Protein AF-A0A7S0Q8T8-F1 (afdb_monomer_lite)

Secondary structure (DSSP, 8-state):
----TTS------PPP-TT--TT-----------PPTT--EEEEEEPPTTTT--TTTTT--S-EEEEEEEETTEEEETTEEEEEEE-----S---PPPPHHHHHHHHH-

Radius of gyration: 18.6 Å; chains: 1; bounding box: 43×34×45 Å

Sequence (109 aa):
KNVDLTQVHYLSGPIAVSSAEPGDLLKVELLNLGPLQGDEWGFTGTFHKDNGGGFLTDHYPEATKACWDFQGVYCCSRHIPGVRFAGLIHPGLIGTAPSAELLAMWNER

Structure (mmCIF, N/CA/C/O backbone):
data_AF-A0A7S0Q8T8-F1
#
_entry.id   AF-A0A7S0Q8T8-F1
#
loop_
_atom_site.group_PDB
_atom_site.id
_atom_site.type_symbol
_atom_site.label_atom_id
_atom_site.label_alt_id
_atom_site.label_comp_id
_atom_site.label_asym_id
_atom_site.label_entity_id
_atom_site.label_seq_id
_atom_site.pdbx_PDB_ins_code
_atom_site.Cartn_x
_atom_site.Cartn_y
_atom_site.Cartn_z
_atom_site.occupancy
_atom_site.B_iso_or_equiv
_atom_site.auth_seq_id
_atom_site.auth_comp_id
_atom_site.auth_asym_id
_atom_site.auth_atom_id
_atom_site.pdbx_PDB_model_num
ATOM 1 N N . LYS A 1 1 ? 7.434 13.178 -12.655 1.00 60.88 1 LYS A N 1
ATOM 2 C CA . LYS A 1 1 ? 7.346 13.852 -11.336 1.00 60.88 1 LYS A CA 1
ATOM 3 C C . LYS A 1 1 ? 5.895 14.271 -11.043 1.00 60.88 1 LYS A C 1
ATOM 5 O O . LYS A 1 1 ? 5.673 15.339 -10.505 1.00 60.88 1 LYS A O 1
ATOM 10 N N . ASN A 1 2 ? 4.903 13.479 -11.469 1.00 87.75 2 ASN A N 1
ATOM 11 C CA . ASN A 1 2 ? 3.571 14.035 -11.760 1.00 87.75 2 ASN A CA 1
ATOM 12 C C . ASN A 1 2 ? 2.480 13.537 -10.805 1.00 87.75 2 ASN A C 1
ATOM 14 O O . ASN A 1 2 ? 1.376 14.059 -10.847 1.00 87.75 2 ASN A O 1
ATOM 18 N N . VAL A 1 3 ? 2.765 12.517 -9.989 1.00 93.44 3 VAL A N 1
ATOM 19 C CA . VAL A 1 3 ? 1.823 12.064 -8.963 1.00 93.44 3 VAL A CA 1
ATOM 20 C C . VAL A 1 3 ? 1.976 12.945 -7.730 1.00 93.44 3 VAL A C 1
ATOM 22 O O . VAL A 1 3 ? 3.098 13.179 -7.274 1.00 93.44 3 VAL A O 1
ATOM 25 N N . ASP A 1 4 ? 0.848 13.423 -7.221 1.00 95.81 4 ASP A N 1
ATOM 26 C CA . ASP A 1 4 ? 0.753 14.171 -5.976 1.00 95.81 4 ASP A CA 1
ATOM 27 C C . ASP A 1 4 ? 0.681 13.192 -4.797 1.00 95.81 4 ASP A C 1
ATOM 29 O O . ASP A 1 4 ? -0.318 12.500 -4.593 1.00 95.81 4 ASP A O 1
ATOM 33 N N . LEU A 1 5 ? 1.773 13.110 -4.037 1.00 96.19 5 LEU A N 1
ATOM 34 C CA . LEU A 1 5 ? 1.902 12.183 -2.912 1.00 96.19 5 LEU A CA 1
ATOM 35 C C . LEU A 1 5 ? 1.169 12.652 -1.649 1.00 96.19 5 LEU A C 1
ATOM 37 O O . LEU A 1 5 ? 1.117 11.901 -0.681 1.00 96.19 5 LEU A O 1
ATOM 41 N N . THR A 1 6 ? 0.573 13.847 -1.648 1.00 96.38 6 THR A N 1
ATOM 42 C CA . THR A 1 6 ? -0.237 14.320 -0.514 1.00 96.38 6 THR A CA 1
ATOM 43 C C . THR A 1 6 ? -1.622 13.669 -0.463 1.00 96.38 6 THR A C 1
ATOM 45 O O . THR A 1 6 ? -2.271 13.688 0.578 1.00 96.38 6 THR A O 1
ATOM 48 N N . GLN A 1 7 ? -2.070 13.063 -1.570 1.00 96.81 7 GLN A N 1
ATOM 49 C CA . GLN A 1 7 ? -3.397 12.449 -1.686 1.00 96.81 7 GLN A CA 1
ATOM 50 C C . GLN A 1 7 ? -3.456 11.007 -1.176 1.00 96.81 7 GLN A C 1
ATOM 52 O O . GLN A 1 7 ? -4.529 10.519 -0.822 1.00 96.81 7 GLN A O 1
ATOM 57 N N . VAL A 1 8 ? -2.329 10.292 -1.174 1.00 96.69 8 VAL A N 1
ATOM 58 C CA . VAL A 1 8 ? -2.309 8.892 -0.741 1.00 96.69 8 VAL A CA 1
ATOM 59 C C . VAL A 1 8 ? -2.377 8.800 0.789 1.00 96.69 8 VAL A C 1
ATOM 61 O O . VAL A 1 8 ? -1.781 9.602 1.497 1.00 96.69 8 VAL A O 1
ATOM 64 N N . HIS A 1 9 ? -3.072 7.829 1.378 1.00 97.75 9 HIS A N 1
ATOM 65 C CA . HIS A 1 9 ? -3.719 6.660 0.777 1.00 97.75 9 HIS A CA 1
ATOM 66 C C . HIS A 1 9 ? -5.243 6.758 0.937 1.00 97.75 9 HIS A C 1
ATOM 68 O O . HIS A 1 9 ? -5.730 6.990 2.041 1.00 97.75 9 HIS A O 1
ATOM 74 N N . TYR A 1 10 ? -6.003 6.526 -0.137 1.00 97.94 10 TYR A N 1
ATOM 75 C CA . TYR A 1 10 ? -7.464 6.444 -0.059 1.00 97.94 10 TYR A CA 1
ATOM 76 C C . TYR A 1 10 ? -7.886 5.128 0.604 1.00 97.94 10 TYR A C 1
ATOM 78 O O . TYR A 1 10 ? -7.751 4.057 0.013 1.00 97.94 10 TYR A O 1
ATOM 86 N N . LEU A 1 11 ? -8.389 5.205 1.838 1.00 98.25 11 LEU A N 1
ATOM 87 C CA . LEU A 1 11 ? -8.849 4.047 2.607 1.00 98.25 11 LEU A CA 1
ATOM 88 C C . LEU A 1 11 ? -10.370 3.885 2.494 1.00 98.25 11 LEU A C 1
ATOM 90 O O . LEU A 1 11 ? -11.112 4.863 2.538 1.00 98.25 11 LEU A O 1
ATOM 94 N N . SER A 1 12 ? -10.840 2.641 2.389 1.00 98.12 12 SER A N 1
ATOM 95 C CA . SER A 1 12 ? -12.269 2.324 2.502 1.00 98.12 12 SER A CA 1
ATOM 96 C C . SER A 1 12 ? -12.672 2.246 3.974 1.00 98.12 12 SER A C 1
ATOM 98 O O . SER A 1 12 ? -12.108 1.452 4.726 1.00 98.12 12 SER A O 1
ATOM 100 N N . GLY A 1 13 ? -13.644 3.059 4.385 1.00 97.31 13 GLY A N 1
ATOM 101 C CA . GLY A 1 13 ? -14.102 3.161 5.771 1.00 97.31 13 GLY A CA 1
ATOM 102 C C . GLY A 1 13 ? -14.374 4.614 6.185 1.00 97.31 13 GLY A C 1
ATOM 103 O O . GLY A 1 13 ? -14.577 5.459 5.311 1.00 97.31 13 GLY A O 1
ATOM 104 N N . PRO A 1 14 ? -14.368 4.916 7.498 1.00 97.31 14 PRO A N 1
ATOM 105 C CA . PRO A 1 14 ? -14.206 3.972 8.609 1.00 97.31 14 PRO A CA 1
ATOM 106 C C . PRO A 1 14 ? -15.409 3.025 8.745 1.00 97.31 14 PRO A C 1
ATOM 108 O O . PRO A 1 14 ? -16.547 3.409 8.489 1.00 97.31 14 PRO A O 1
ATOM 111 N N . ILE A 1 15 ? -15.156 1.781 9.160 1.00 98.00 15 ILE A N 1
ATOM 112 C CA . ILE A 1 15 ? -16.203 0.794 9.464 1.00 98.00 15 ILE A CA 1
ATOM 113 C C . ILE A 1 15 ? -16.413 0.784 10.979 1.00 98.00 15 ILE A C 1
ATOM 115 O O . ILE A 1 15 ? -15.474 0.533 11.731 1.00 98.00 15 ILE A O 1
ATOM 119 N N . ALA A 1 16 ? -17.637 1.063 11.427 1.00 97.12 16 ALA A N 1
ATOM 120 C CA . ALA A 1 16 ? -17.974 1.075 12.846 1.00 97.12 16 ALA A CA 1
ATOM 121 C C . ALA A 1 16 ? -18.307 -0.337 13.353 1.00 97.12 16 ALA A C 1
ATOM 123 O O . ALA A 1 16 ? -19.103 -1.050 12.744 1.00 97.12 16 ALA A O 1
ATOM 124 N N . VAL A 1 17 ? -17.742 -0.708 14.504 1.00 97.75 17 VAL A N 1
ATOM 125 C CA . VAL A 1 17 ? -18.105 -1.917 15.256 1.00 97.75 17 VAL A CA 1
ATOM 126 C C . VAL A 1 17 ? -18.816 -1.458 16.521 1.00 97.75 17 VAL A C 1
ATOM 128 O O . VAL A 1 17 ? -1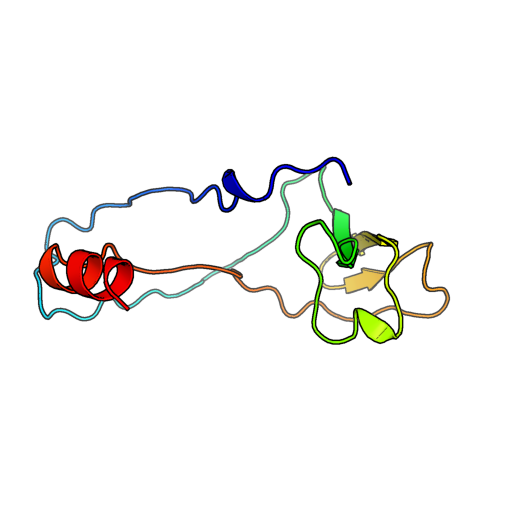8.188 -0.912 17.419 1.00 97.75 17 VAL A O 1
ATOM 131 N N . SER A 1 18 ? -20.139 -1.624 16.569 1.00 96.69 18 SER A N 1
ATOM 132 C CA . SER A 1 18 ? -21.006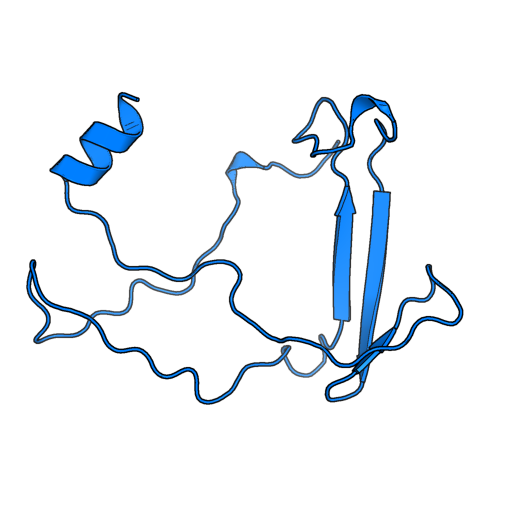 -0.926 17.534 1.00 96.69 18 SER A CA 1
ATOM 133 C C . SER A 1 18 ? -20.709 -1.201 19.009 1.00 96.69 18 SER A C 1
ATOM 135 O O . SER A 1 18 ? -21.080 -0.389 19.846 1.00 96.69 18 SER A O 1
ATOM 137 N N . SER A 1 19 ? -20.084 -2.332 19.333 1.00 96.81 19 SER A N 1
ATOM 138 C CA . SER A 1 19 ? -19.751 -2.720 20.707 1.00 96.81 19 SER A CA 1
ATOM 139 C C . SER A 1 19 ? -18.292 -2.465 21.088 1.00 96.81 19 SER A C 1
ATOM 141 O O . SER A 1 19 ? -17.900 -2.873 22.171 1.00 96.81 19 SER A O 1
ATOM 143 N N . ALA A 1 20 ? -17.475 -1.911 20.188 1.00 98.12 20 ALA A N 1
ATOM 144 C CA . ALA A 1 20 ? -16.051 -1.717 20.439 1.00 98.12 20 ALA A CA 1
ATOM 145 C C . ALA A 1 20 ? -15.800 -0.424 21.228 1.00 98.12 20 ALA A C 1
ATOM 147 O O . ALA A 1 20 ? -16.298 0.641 20.851 1.00 98.12 20 ALA A O 1
ATOM 148 N N . GLU A 1 21 ? -14.977 -0.511 22.271 1.00 97.75 21 GLU A N 1
ATOM 149 C CA . GLU A 1 21 ? -14.616 0.603 23.151 1.00 97.75 21 GLU A CA 1
ATOM 150 C C . GLU A 1 21 ? -13.088 0.831 23.196 1.00 97.75 21 GLU A C 1
ATOM 152 O O . GLU A 1 21 ? -12.300 -0.060 22.856 1.00 97.75 21 GLU A O 1
ATOM 157 N N . PRO A 1 22 ? -12.610 2.030 23.595 1.00 97.81 22 PRO A N 1
ATOM 158 C CA . PRO A 1 22 ? -11.184 2.266 23.805 1.00 97.81 22 PRO A CA 1
ATOM 159 C C . PRO A 1 22 ? -10.574 1.275 24.806 1.00 97.81 22 PRO A C 1
ATOM 161 O O . PRO A 1 22 ? -11.027 1.168 25.942 1.00 97.81 22 PRO A O 1
ATOM 164 N N . GLY A 1 23 ? -9.506 0.591 24.393 1.00 96.94 23 GLY A N 1
ATOM 165 C CA . GLY A 1 23 ? -8.845 -0.454 25.184 1.00 96.94 23 GLY A CA 1
ATOM 166 C C . GLY A 1 23 ? -9.141 -1.878 24.705 1.00 96.94 23 GLY A C 1
ATOM 167 O O . GLY A 1 23 ? -8.384 -2.787 25.044 1.00 96.94 23 GLY A O 1
ATOM 168 N N . ASP A 1 24 ? -10.163 -2.068 23.866 1.00 98.31 24 ASP A N 1
ATOM 169 C CA . ASP A 1 24 ? -10.441 -3.356 23.233 1.00 98.31 24 ASP A CA 1
ATOM 170 C C . ASP A 1 24 ? -9.402 -3.736 22.169 1.00 98.31 24 ASP A C 1
ATOM 172 O O . ASP A 1 24 ? -8.707 -2.900 21.584 1.00 98.31 24 ASP A O 1
ATOM 176 N N . LEU A 1 25 ? -9.360 -5.034 21.853 1.00 98.00 25 LEU A N 1
ATOM 177 C CA . LEU A 1 25 ? -8.676 -5.562 20.677 1.00 98.00 25 LEU A CA 1
ATOM 178 C C . LEU A 1 25 ? -9.694 -5.952 19.607 1.00 98.00 25 LEU A C 1
ATOM 180 O O . LEU A 1 25 ? -10.539 -6.823 19.821 1.00 98.00 25 LEU A O 1
ATOM 184 N N . LEU A 1 26 ? -9.559 -5.374 18.414 1.00 97.94 26 LEU A N 1
ATOM 185 C CA . LEU A 1 26 ? -10.348 -5.784 17.259 1.00 97.94 26 LEU A CA 1
ATOM 186 C C . LEU A 1 26 ? -9.673 -6.962 16.545 1.00 97.94 26 LEU A C 1
ATOM 188 O O . LEU A 1 26 ? -8.679 -6.794 15.837 1.00 97.94 26 LEU A O 1
ATOM 192 N N . LYS A 1 27 ? -10.230 -8.168 16.701 1.00 97.38 27 LYS A N 1
ATOM 193 C CA . LYS A 1 27 ? -9.812 -9.337 15.918 1.00 97.38 27 LYS A CA 1
ATOM 194 C C . LYS A 1 27 ? -10.396 -9.245 14.506 1.00 97.38 27 LYS A C 1
ATOM 196 O O . LYS A 1 27 ? -11.608 -9.334 14.333 1.00 97.38 27 LYS A O 1
ATOM 201 N N . VAL A 1 28 ? -9.526 -9.144 13.504 1.00 97.94 28 VAL A N 1
ATOM 202 C CA . VAL A 1 28 ? -9.898 -9.177 12.083 1.00 97.94 28 VAL A CA 1
ATOM 203 C C . VAL A 1 28 ? -9.370 -10.462 11.456 1.00 97.94 28 VAL A C 1
ATOM 205 O O . VAL A 1 28 ? -8.179 -10.753 11.541 1.00 97.94 28 VAL A O 1
ATOM 208 N N . GLU A 1 29 ? -10.252 -11.223 10.814 1.00 98.00 29 GLU A N 1
ATOM 209 C CA . GLU A 1 29 ? -9.883 -12.384 10.005 1.00 98.00 29 GLU A CA 1
ATOM 210 C C . GLU A 1 29 ? -10.048 -12.040 8.522 1.00 98.00 29 GLU A C 1
ATOM 212 O O . GL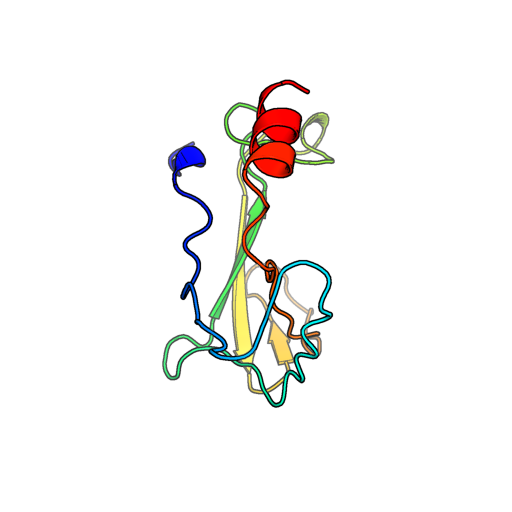U A 1 29 ? -11.142 -11.715 8.059 1.00 98.00 29 GLU A O 1
ATOM 217 N N . LEU A 1 30 ? -8.945 -12.077 7.773 1.00 97.69 30 LEU A N 1
ATOM 218 C CA . LEU A 1 30 ? -8.943 -11.808 6.337 1.00 97.69 30 LEU A CA 1
ATOM 219 C C . LEU A 1 30 ? -9.271 -13.100 5.589 1.00 97.69 30 LEU A C 1
ATOM 221 O O . LEU A 1 30 ? -8.392 -13.917 5.333 1.00 97.69 30 LEU A O 1
ATOM 225 N N . LEU A 1 31 ? -10.550 -13.284 5.262 1.00 98.19 31 LEU A N 1
ATOM 226 C CA . LEU A 1 31 ? -11.045 -14.525 4.658 1.00 98.19 31 LEU A CA 1
AT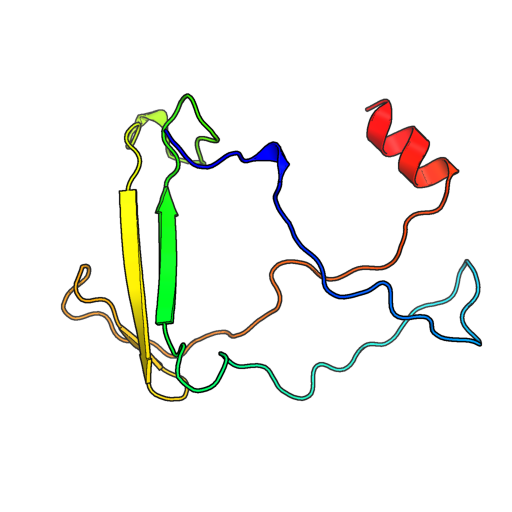OM 227 C C . LEU A 1 31 ? -10.586 -14.714 3.207 1.00 98.19 31 LEU A C 1
ATOM 229 O O . LEU A 1 31 ? -10.296 -15.832 2.792 1.00 98.19 31 LEU A O 1
ATOM 233 N N . ASN A 1 32 ? -10.555 -13.634 2.423 1.00 95.75 32 ASN A N 1
ATOM 234 C CA . ASN A 1 32 ? -10.092 -13.653 1.039 1.00 95.75 32 ASN A CA 1
ATOM 235 C C . ASN A 1 32 ? -9.739 -12.237 0.566 1.00 95.75 32 ASN A C 1
ATOM 237 O O . ASN A 1 32 ? -10.305 -11.258 1.055 1.00 95.75 32 ASN A O 1
ATOM 241 N N . LEU A 1 33 ? -8.835 -12.141 -0.407 1.00 96.19 33 LEU A N 1
ATOM 242 C CA . LEU A 1 33 ? -8.401 -10.899 -1.041 1.00 96.19 33 LEU A CA 1
ATOM 243 C C . LEU A 1 33 ? -8.100 -11.163 -2.518 1.00 96.19 33 LEU A C 1
ATOM 245 O O . LEU A 1 33 ? -7.610 -12.232 -2.879 1.00 96.19 33 LEU A O 1
ATOM 249 N N . GLY A 1 34 ? -8.340 -10.172 -3.371 1.00 96.00 34 GLY A N 1
ATOM 250 C CA . GLY A 1 34 ? -8.043 -10.273 -4.795 1.00 96.00 34 GLY A CA 1
ATOM 251 C C . GLY A 1 34 ? -8.233 -8.949 -5.531 1.00 96.00 34 GLY A C 1
ATOM 252 O O . GLY A 1 34 ? -8.736 -7.990 -4.939 1.00 96.00 34 GLY A O 1
ATOM 253 N N . PRO A 1 35 ? -7.811 -8.883 -6.805 1.00 96.56 35 PRO A N 1
ATOM 254 C CA . PRO A 1 35 ? -8.086 -7.741 -7.667 1.00 96.56 35 PRO A CA 1
ATOM 255 C C . PRO A 1 35 ? -9.582 -7.638 -7.993 1.00 96.56 35 PRO A C 1
ATOM 257 O O . PRO A 1 35 ? -10.345 -8.589 -7.809 1.00 96.56 35 PRO A O 1
ATOM 260 N N . LEU A 1 36 ? -9.992 -6.481 -8.513 1.00 96.12 36 LEU A N 1
ATOM 261 C CA . LEU A 1 36 ? -11.314 -6.330 -9.112 1.00 96.12 36 LEU A CA 1
ATOM 262 C C . LEU A 1 36 ? -11.373 -7.098 -10.438 1.00 96.12 36 LEU A C 1
ATOM 264 O O . LEU A 1 36 ? -10.390 -7.162 -11.175 1.00 96.12 36 LEU A O 1
ATOM 268 N N . GLN A 1 37 ? -12.537 -7.673 -10.737 1.00 95.75 37 GLN A N 1
ATOM 269 C CA . GLN A 1 37 ? -12.754 -8.391 -11.990 1.00 95.75 37 GLN A CA 1
ATOM 270 C C . GLN A 1 37 ? -12.655 -7.424 -13.178 1.00 95.75 37 GLN A C 1
ATOM 272 O O . GLN A 1 37 ? -13.374 -6.427 -13.220 1.00 95.75 37 GLN A O 1
ATOM 277 N N . GLY A 1 38 ? -11.802 -7.744 -14.151 1.00 96.75 38 GLY A N 1
ATOM 278 C CA . GLY A 1 38 ? -11.479 -6.886 -15.295 1.00 96.75 38 GLY A CA 1
ATOM 279 C C . GLY A 1 38 ? -10.291 -5.942 -15.069 1.00 96.75 38 GLY A C 1
ATOM 280 O O . GLY A 1 38 ? -9.791 -5.372 -16.038 1.00 96.75 38 GLY A O 1
ATOM 281 N N . ASP A 1 39 ? -9.813 -5.815 -13.828 1.00 97.50 39 ASP A N 1
ATOM 282 C CA . ASP A 1 39 ? -8.644 -5.020 -13.441 1.00 97.50 39 ASP A CA 1
ATOM 283 C C . ASP A 1 39 ? -7.557 -5.914 -12.819 1.00 97.50 39 ASP A C 1
ATOM 285 O O . ASP A 1 39 ? -6.920 -5.570 -11.820 1.00 97.50 39 ASP A O 1
ATOM 289 N N . GLU A 1 40 ? -7.328 -7.094 -13.402 1.00 97.88 40 GLU A N 1
ATOM 290 C CA . GLU A 1 40 ? -6.320 -8.062 -12.961 1.00 97.88 40 GLU A CA 1
ATOM 291 C C . GLU A 1 40 ? -4.886 -7.627 -13.320 1.00 97.88 40 GLU A C 1
ATOM 293 O O . GLU A 1 40 ? -4.122 -8.360 -13.948 1.00 97.88 40 GLU A O 1
ATOM 298 N N . TRP A 1 41 ? -4.497 -6.422 -12.909 1.00 98.31 41 TRP A N 1
ATOM 299 C CA . TRP A 1 41 ? -3.153 -5.889 -13.077 1.00 98.31 41 TRP A CA 1
ATOM 300 C C . TRP A 1 41 ? -2.771 -4.944 -11.931 1.00 98.31 41 TRP A C 1
ATOM 302 O O . TRP A 1 41 ? -3.607 -4.405 -11.210 1.00 98.31 41 TRP A O 1
ATOM 312 N N . GLY A 1 42 ? -1.471 -4.725 -11.759 1.00 98.19 42 GLY A N 1
ATOM 313 C CA . GLY A 1 42 ? -0.929 -3.794 -10.773 1.00 98.19 42 GLY A CA 1
ATOM 314 C C . GLY A 1 42 ? 0.377 -3.165 -11.231 1.00 98.19 42 GLY A C 1
ATOM 315 O O . GLY A 1 42 ? 0.835 -3.369 -12.359 1.00 98.19 42 GLY A O 1
ATOM 316 N N . PHE A 1 43 ? 1.009 -2.382 -10.360 1.00 98.31 43 PHE A N 1
ATOM 317 C CA . PHE A 1 43 ? 2.282 -1.746 -10.675 1.00 98.31 43 PHE A CA 1
ATOM 318 C C . PHE A 1 43 ? 3.260 -1.775 -9.505 1.00 98.31 43 PHE A C 1
ATOM 320 O O . PHE A 1 43 ? 2.886 -1.774 -8.337 1.00 98.31 43 PHE A O 1
ATOM 327 N N . THR A 1 44 ? 4.537 -1.739 -9.853 1.00 98.19 44 THR A N 1
ATOM 328 C CA . THR A 1 44 ? 5.628 -1.351 -8.964 1.00 98.19 44 THR A CA 1
ATOM 329 C C . THR A 1 44 ? 6.308 -0.152 -9.595 1.00 98.19 44 THR A C 1
ATOM 331 O O . THR A 1 44 ? 6.469 -0.106 -10.815 1.00 98.19 44 THR A O 1
ATOM 334 N N . GLY A 1 45 ? 6.709 0.824 -8.794 1.00 96.12 45 GLY A N 1
ATOM 335 C CA . GLY A 1 45 ? 7.468 1.961 -9.290 1.00 96.12 45 GLY A CA 1
ATOM 336 C C . GLY A 1 45 ? 8.476 2.444 -8.269 1.00 96.12 45 GLY A C 1
ATOM 337 O O . GLY A 1 45 ? 8.305 2.243 -7.069 1.00 96.12 45 GLY A O 1
ATOM 338 N N . THR A 1 46 ? 9.519 3.092 -8.772 1.00 96.69 46 THR A N 1
ATOM 339 C CA . THR A 1 46 ? 10.388 3.943 -7.963 1.00 96.69 46 THR A CA 1
ATOM 340 C C . THR A 1 46 ? 9.980 5.382 -8.211 1.00 96.69 46 THR A C 1
ATOM 342 O O . THR A 1 46 ? 9.741 5.783 -9.356 1.00 96.69 46 THR A O 1
ATOM 345 N N . PHE A 1 47 ? 9.867 6.169 -7.147 1.00 97.56 47 PHE A N 1
ATOM 346 C CA . PHE A 1 47 ? 9.651 7.593 -7.315 1.00 97.56 47 PHE A CA 1
ATOM 347 C C . PHE A 1 47 ? 10.946 8.284 -7.731 1.00 97.56 47 PHE A C 1
ATOM 349 O O . PHE A 1 47 ? 12.046 7.824 -7.441 1.00 97.56 47 PHE A O 1
ATOM 356 N N . HIS A 1 48 ? 10.798 9.418 -8.409 1.00 97.56 48 HIS A N 1
ATOM 357 C CA . HIS A 1 48 ? 11.931 10.288 -8.685 1.00 97.56 48 HIS A CA 1
ATOM 358 C C . HIS A 1 48 ? 12.483 10.836 -7.358 1.00 97.56 48 HIS A C 1
ATOM 360 O O . HIS A 1 48 ? 11.697 11.138 -6.454 1.00 97.56 48 HIS A O 1
ATOM 366 N N . LYS A 1 49 ? 13.802 11.052 -7.271 1.00 97.06 49 LYS A N 1
ATOM 367 C CA . LYS A 1 49 ? 14.478 11.559 -6.063 1.00 97.06 49 LYS A CA 1
ATOM 368 C C . LYS A 1 49 ? 13.817 12.798 -5.441 1.00 97.06 49 LYS A C 1
ATOM 370 O O . LYS A 1 49 ? 13.522 12.815 -4.257 1.00 97.06 49 LYS A O 1
ATOM 375 N N . ASP A 1 50 ? 13.489 13.785 -6.273 1.00 96.69 50 ASP A N 1
ATOM 376 C CA . ASP A 1 50 ? 12.848 15.040 -5.855 1.00 96.69 50 ASP A CA 1
ATOM 377 C C . ASP A 1 50 ? 11.322 14.934 -5.621 1.00 96.69 50 ASP A C 1
ATOM 379 O O . ASP A 1 50 ? 10.674 15.953 -5.415 1.00 96.69 50 ASP A O 1
ATOM 383 N N . ASN A 1 51 ? 10.703 13.753 -5.744 1.00 96.50 51 ASN A N 1
ATOM 384 C CA . ASN A 1 51 ? 9.250 13.589 -5.595 1.00 96.50 51 ASN A CA 1
ATOM 385 C C . ASN A 1 51 ? 8.893 12.239 -4.963 1.00 96.50 51 ASN A C 1
ATOM 387 O O . ASN A 1 51 ? 8.291 11.393 -5.624 1.00 96.50 51 ASN A O 1
ATOM 391 N N . GLY A 1 52 ? 9.291 12.049 -3.706 1.00 95.88 52 GLY A N 1
ATOM 392 C CA . GLY A 1 52 ? 9.028 10.852 -2.901 1.00 95.88 52 GLY A CA 1
ATOM 393 C C . GLY A 1 52 ? 10.276 10.014 -2.630 1.00 95.88 52 GLY A C 1
ATOM 394 O O . GLY A 1 52 ? 10.464 9.558 -1.507 1.00 95.88 52 GLY A O 1
ATOM 395 N N . GLY A 1 53 ? 11.155 9.853 -3.624 1.00 96.50 53 GLY A N 1
ATOM 396 C CA . GLY A 1 53 ? 12.365 9.042 -3.491 1.00 96.50 53 GLY A CA 1
ATOM 397 C C . GLY A 1 53 ? 12.087 7.580 -3.109 1.00 96.50 53 GLY A C 1
ATOM 398 O O . GLY A 1 53 ? 11.102 6.966 -3.520 1.00 96.50 53 GLY A O 1
ATOM 399 N N . GLY A 1 54 ? 13.002 6.999 -2.343 1.00 96.44 54 GLY A N 1
ATOM 400 C CA . GLY A 1 54 ? 13.035 5.579 -2.016 1.00 96.44 54 GLY A CA 1
ATOM 401 C C . GLY A 1 54 ? 14.408 5.153 -1.505 1.00 96.44 54 GLY A C 1
ATOM 402 O O . GLY A 1 54 ? 15.364 5.929 -1.525 1.00 96.44 54 GLY A O 1
ATOM 403 N N . PHE A 1 55 ? 14.523 3.902 -1.067 1.00 98.12 55 PHE A N 1
ATOM 404 C CA . PHE A 1 55 ? 15.717 3.418 -0.368 1.00 98.12 55 PHE A CA 1
ATOM 405 C C . PHE A 1 55 ? 17.017 3.491 -1.195 1.00 98.12 55 PHE A C 1
ATOM 407 O O . PHE A 1 55 ? 18.068 3.797 -0.650 1.00 98.12 55 PHE A O 1
ATOM 414 N N . LEU A 1 56 ? 16.953 3.252 -2.511 1.00 98.06 56 LEU A N 1
ATOM 415 C CA . LEU A 1 56 ? 18.121 3.236 -3.414 1.00 98.06 56 LEU A CA 1
ATOM 416 C C . LEU A 1 56 ? 18.185 4.454 -4.350 1.00 98.06 56 LEU A C 1
ATOM 418 O O . LEU A 1 56 ? 18.710 4.367 -5.461 1.00 98.06 56 LEU A O 1
ATOM 422 N N . THR A 1 57 ? 17.623 5.584 -3.927 1.00 97.56 57 THR A N 1
ATOM 423 C CA . THR A 1 57 ? 17.450 6.776 -4.777 1.00 97.56 57 THR A CA 1
ATOM 424 C C . THR A 1 57 ? 18.762 7.346 -5.315 1.00 97.56 57 THR A C 1
ATOM 426 O O . THR A 1 57 ? 18.791 7.831 -6.443 1.00 97.56 57 THR A O 1
ATOM 429 N N . ASP A 1 58 ? 19.858 7.244 -4.563 1.00 97.38 58 ASP A N 1
ATOM 430 C CA . ASP A 1 58 ? 21.169 7.738 -5.008 1.00 97.38 58 ASP A CA 1
ATOM 431 C C . ASP A 1 58 ? 21.720 6.952 -6.207 1.00 97.38 58 ASP A C 1
ATOM 433 O O . ASP A 1 58 ? 22.485 7.485 -7.010 1.00 97.38 58 ASP A O 1
ATOM 437 N N . HIS A 1 59 ? 21.299 5.692 -6.360 1.00 98.06 59 HIS A N 1
ATOM 438 C CA . HIS A 1 59 ? 21.666 4.834 -7.488 1.00 98.06 59 HIS A CA 1
ATOM 439 C C . HIS A 1 59 ? 20.651 4.907 -8.634 1.00 98.06 59 HIS A C 1
ATOM 441 O O . HIS A 1 59 ? 21.033 4.829 -9.801 1.00 98.06 59 HIS A O 1
ATOM 447 N N . TYR A 1 60 ? 19.365 5.065 -8.309 1.00 97.38 60 TYR A N 1
ATOM 448 C CA . TYR A 1 60 ? 18.259 5.099 -9.268 1.00 97.38 60 TYR A CA 1
ATOM 449 C C . TYR A 1 60 ? 17.407 6.364 -9.055 1.00 97.38 60 TYR A C 1
ATOM 451 O O . TYR A 1 60 ? 16.304 6.277 -8.515 1.00 97.38 60 TYR A O 1
ATOM 459 N N . PRO A 1 61 ? 17.905 7.551 -9.452 1.00 97.25 61 PRO A N 1
ATOM 460 C CA . PRO A 1 61 ? 17.260 8.827 -9.128 1.00 97.25 61 PRO A CA 1
ATOM 461 C C . PRO A 1 61 ? 16.010 9.115 -9.967 1.00 97.25 61 PRO A C 1
ATOM 463 O O . PRO A 1 61 ? 15.183 9.948 -9.585 1.00 97.25 61 PRO A O 1
ATOM 466 N N . GLU A 1 62 ? 15.878 8.443 -11.109 1.00 97.94 62 GLU A N 1
ATOM 467 C CA . GLU A 1 62 ? 14.773 8.624 -12.039 1.00 97.94 62 GLU A CA 1
ATOM 468 C C . GLU A 1 62 ? 13.561 7.771 -11.659 1.00 97.94 62 GLU A C 1
ATOM 470 O O . GLU A 1 62 ? 13.677 6.659 -11.138 1.00 97.94 62 GLU A O 1
ATOM 475 N N . ALA A 1 63 ? 12.367 8.286 -11.959 1.00 97.62 63 ALA A N 1
ATOM 476 C CA . ALA A 1 63 ? 11.143 7.524 -11.752 1.00 97.62 63 ALA A CA 1
ATOM 477 C C . ALA A 1 63 ? 11.058 6.351 -12.739 1.00 97.62 63 ALA A C 1
ATOM 479 O O . ALA A 1 63 ? 11.250 6.528 -13.943 1.00 97.62 63 ALA A O 1
ATOM 480 N N . THR A 1 64 ? 10.681 5.174 -12.243 1.00 96.94 64 THR A N 1
ATOM 481 C CA . THR A 1 64 ? 10.484 3.971 -13.064 1.00 96.94 64 THR A CA 1
ATOM 482 C C . THR A 1 64 ? 9.144 3.312 -12.762 1.00 96.94 64 THR A C 1
ATOM 484 O O . THR A 1 64 ? 8.515 3.585 -11.737 1.00 96.94 64 THR A O 1
ATOM 487 N N . LYS A 1 65 ? 8.679 2.445 -13.667 1.00 97.75 65 LYS A N 1
ATOM 488 C CA . LYS A 1 65 ? 7.451 1.671 -13.479 1.00 97.75 65 LYS A CA 1
ATOM 489 C C . LYS A 1 65 ? 7.542 0.319 -14.176 1.00 97.75 65 LYS A C 1
ATOM 491 O O . LYS A 1 65 ? 7.884 0.254 -15.352 1.00 97.75 65 LYS A O 1
ATOM 496 N N . ALA A 1 66 ? 7.133 -0.729 -13.473 1.00 98.50 66 ALA A N 1
ATOM 497 C CA . ALA A 1 66 ? 6.808 -2.030 -14.030 1.00 98.50 66 ALA A CA 1
ATOM 498 C C . ALA A 1 66 ? 5.324 -2.323 -13.779 1.00 98.50 66 ALA A C 1
ATOM 500 O O . ALA A 1 66 ? 4.839 -2.191 -12.659 1.00 98.50 66 ALA A O 1
ATOM 501 N N . CYS A 1 67 ? 4.599 -2.709 -14.824 1.00 98.69 67 CYS A N 1
ATOM 502 C CA . CYS A 1 67 ? 3.232 -3.218 -14.718 1.00 98.69 67 CYS A CA 1
ATOM 503 C C . CYS A 1 67 ? 3.243 -4.742 -14.637 1.00 98.69 67 CYS A C 1
ATOM 505 O O . CYS A 1 67 ? 4.018 -5.379 -15.353 1.00 98.69 67 CYS A O 1
ATOM 507 N N . TRP A 1 68 ? 2.361 -5.280 -13.806 1.00 98.75 68 TRP A N 1
ATOM 508 C CA . TRP A 1 68 ? 2.200 -6.700 -13.538 1.00 98.75 68 TRP A CA 1
ATOM 509 C C . TRP A 1 68 ? 0.811 -7.143 -13.964 1.00 98.75 68 TRP A C 1
ATOM 511 O O . TRP A 1 68 ? -0.154 -6.485 -13.593 1.00 98.75 68 TRP A O 1
ATOM 521 N N . ASP A 1 69 ? 0.724 -8.253 -14.685 1.00 98.38 69 ASP A N 1
ATOM 522 C CA . ASP A 1 69 ? -0.538 -8.897 -15.044 1.00 98.38 69 ASP A CA 1
ATOM 523 C C . ASP A 1 69 ? -0.789 -10.056 -14.064 1.00 98.38 69 ASP A C 1
ATOM 525 O O . ASP A 1 69 ? 0.126 -10.836 -13.763 1.00 98.38 69 ASP A O 1
ATOM 529 N N . PHE A 1 70 ? -2.008 -10.164 -13.537 1.00 98.25 70 PHE A N 1
ATOM 530 C CA . PHE A 1 70 ? -2.398 -11.191 -12.571 1.00 98.25 70 PHE A CA 1
ATOM 531 C C . PHE A 1 70 ? -3.119 -12.348 -13.274 1.00 98.25 70 PHE A C 1
ATOM 533 O O . PHE A 1 70 ? -4.040 -12.163 -14.062 1.00 98.25 70 PHE A O 1
ATOM 540 N N . GLN A 1 71 ? -2.685 -13.575 -12.990 1.00 96.38 71 GLN A N 1
ATOM 541 C CA . GLN A 1 71 ? -3.164 -14.815 -13.601 1.00 96.3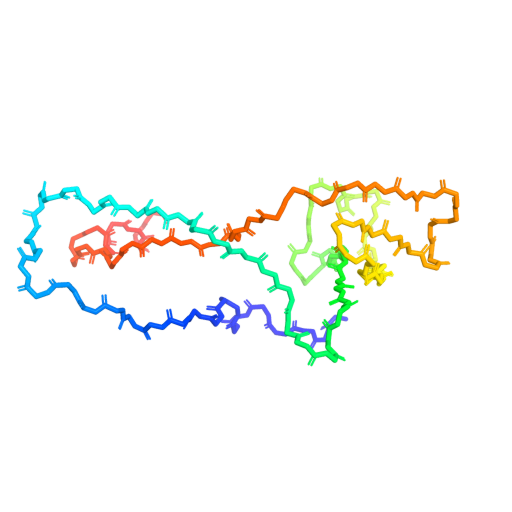8 71 GLN A CA 1
ATOM 542 C C . GLN A 1 71 ? -3.517 -15.817 -12.498 1.00 96.38 71 GLN A C 1
ATOM 544 O O . GLN A 1 71 ? -2.708 -16.672 -12.111 1.00 96.38 71 GLN A O 1
ATOM 549 N N . GLY A 1 72 ? -4.727 -15.681 -11.953 1.00 93.75 72 GLY A N 1
ATOM 550 C CA . GLY A 1 72 ? -5.118 -16.368 -10.724 1.00 93.75 72 GLY A CA 1
ATOM 551 C C . GLY A 1 72 ? -4.232 -15.915 -9.563 1.00 93.75 72 GLY A C 1
ATOM 552 O O . GLY A 1 72 ? -4.107 -14.724 -9.305 1.00 93.75 72 GLY A O 1
ATOM 553 N N . VAL A 1 73 ? -3.572 -16.858 -8.889 1.00 95.56 73 VAL A N 1
ATOM 554 C CA . VAL A 1 73 ? -2.657 -16.556 -7.770 1.00 95.56 73 VAL A CA 1
ATOM 555 C C . VAL A 1 73 ? -1.250 -16.142 -8.210 1.00 95.56 73 VAL A C 1
ATOM 557 O O . VAL A 1 73 ? -0.409 -15.864 -7.362 1.00 95.56 73 VAL A O 1
ATOM 560 N N . TYR A 1 74 ? -0.953 -16.141 -9.510 1.00 98.06 74 TYR A N 1
ATOM 561 C CA . TYR A 1 74 ? 0.374 -15.815 -10.034 1.00 98.06 74 TYR A CA 1
ATOM 562 C C . TYR A 1 74 ? 0.405 -14.440 -10.692 1.00 98.06 74 TYR A C 1
ATOM 564 O O . TYR A 1 74 ? -0.620 -13.950 -11.157 1.00 98.06 74 TYR A O 1
ATOM 572 N N . CYS A 1 75 ? 1.591 -13.850 -10.816 1.00 97.94 75 CYS A N 1
ATOM 573 C CA . CYS A 1 75 ? 1.800 -12.661 -11.637 1.00 97.94 75 CYS A CA 1
ATOM 574 C C . CYS A 1 75 ? 3.086 -12.742 -12.467 1.00 97.94 75 CYS A C 1
ATOM 576 O O . CYS A 1 75 ? 4.013 -13.499 -12.154 1.00 97.94 75 CYS A O 1
ATOM 578 N N . CYS A 1 76 ? 3.126 -11.959 -13.542 1.00 98.38 76 CYS A N 1
ATOM 579 C CA . CYS A 1 76 ? 4.307 -11.726 -14.369 1.00 98.38 76 CYS A CA 1
ATOM 580 C C . CYS A 1 76 ? 4.307 -10.280 -14.888 1.00 98.38 76 CYS A C 1
ATOM 582 O O . CYS A 1 76 ? 3.316 -9.563 -14.760 1.00 98.38 76 CYS A O 1
ATOM 584 N N . SER A 1 77 ? 5.432 -9.826 -15.440 1.00 98.62 77 SER A N 1
ATOM 585 C CA . SER A 1 77 ? 5.573 -8.469 -15.974 1.00 98.62 77 SER A CA 1
ATOM 586 C C . SER A 1 77 ? 6.239 -8.507 -17.338 1.00 98.62 77 SER A C 1
ATOM 588 O O . SER A 1 77 ? 7.324 -9.066 -17.493 1.00 98.62 77 SER A O 1
ATOM 590 N N . ARG A 1 78 ? 5.647 -7.820 -18.319 1.00 97.94 78 ARG A N 1
ATOM 591 C CA . ARG A 1 78 ? 6.270 -7.605 -19.639 1.00 97.94 78 ARG A CA 1
ATOM 592 C C . ARG A 1 78 ? 7.611 -6.862 -19.573 1.00 97.94 78 ARG A C 1
ATOM 594 O O . ARG A 1 78 ? 8.369 -6.894 -20.532 1.00 97.94 78 ARG A O 1
ATOM 601 N N . HIS A 1 79 ? 7.889 -6.176 -18.463 1.00 98.50 79 HIS A N 1
ATOM 602 C CA . HIS A 1 79 ? 9.128 -5.424 -18.257 1.00 98.50 79 HIS A CA 1
ATOM 603 C C . HIS A 1 79 ? 10.239 -6.279 -17.632 1.00 98.50 79 HIS A C 1
ATOM 605 O O . HIS A 1 79 ? 11.391 -5.859 -17.629 1.00 98.50 79 HIS A O 1
ATOM 611 N N . ILE A 1 80 ? 9.904 -7.455 -17.084 1.00 98.19 80 ILE A N 1
ATOM 612 C CA . ILE A 1 80 ? 10.835 -8.341 -16.373 1.00 98.19 80 ILE A CA 1
ATOM 613 C C . ILE A 1 80 ? 10.649 -9.770 -16.917 1.00 98.19 80 ILE A C 1
ATOM 615 O O . ILE A 1 80 ? 9.919 -10.575 -16.332 1.00 98.19 80 ILE A O 1
ATOM 619 N N . PRO A 1 81 ? 11.253 -10.089 -18.075 1.00 97.44 81 PRO A N 1
ATOM 620 C CA . PRO A 1 81 ? 11.055 -11.373 -18.737 1.00 97.44 81 PRO A CA 1
ATOM 621 C C . PRO A 1 81 ? 11.604 -12.538 -17.904 1.00 97.44 81 PRO A C 1
ATOM 623 O O . PRO A 1 81 ? 12.599 -12.408 -17.195 1.00 97.44 81 PRO A O 1
ATOM 626 N N . GLY A 1 82 ? 10.950 -13.698 -18.008 1.00 97.88 82 GLY A N 1
ATOM 627 C CA . GLY A 1 82 ? 11.351 -14.921 -17.302 1.00 97.88 82 GLY A CA 1
ATOM 628 C C . GLY A 1 82 ? 10.936 -14.984 -15.829 1.00 97.88 82 GLY A C 1
ATOM 629 O O . GLY A 1 82 ? 11.173 -16.003 -15.184 1.00 97.88 82 GLY A O 1
ATOM 630 N N . VAL A 1 83 ? 10.283 -13.944 -15.298 1.00 98.25 83 VAL A N 1
ATOM 631 C CA . VAL A 1 83 ? 9.812 -13.909 -13.908 1.00 98.25 83 VAL A CA 1
ATOM 632 C C . VAL A 1 83 ? 8.316 -14.194 -13.833 1.00 98.25 83 VAL A C 1
ATOM 634 O O . VAL A 1 83 ? 7.492 -13.488 -14.416 1.00 98.25 83 VAL A O 1
ATOM 637 N N . ARG A 1 84 ? 7.971 -15.229 -13.062 1.00 98.06 84 ARG A N 1
ATOM 638 C CA . ARG A 1 84 ? 6.603 -15.568 -12.669 1.00 98.06 84 ARG A CA 1
ATOM 639 C C . ARG A 1 84 ? 6.614 -16.133 -11.257 1.00 98.06 84 ARG A C 1
ATOM 641 O O . ARG A 1 84 ? 7.373 -17.058 -10.978 1.00 98.06 84 ARG A O 1
ATOM 648 N N . PHE A 1 85 ? 5.763 -15.616 -10.381 1.00 98.44 85 PHE A N 1
ATOM 649 C CA . PHE A 1 85 ? 5.697 -16.063 -8.989 1.00 98.44 85 PHE A CA 1
ATOM 650 C C . PHE A 1 85 ? 4.272 -16.001 -8.446 1.00 98.44 85 PHE A C 1
ATOM 652 O O . PHE A 1 85 ? 3.410 -15.348 -9.031 1.00 98.44 85 PHE A O 1
ATOM 659 N N . ALA A 1 86 ? 4.021 -16.745 -7.368 1.00 98.25 86 ALA A N 1
ATOM 660 C CA . ALA A 1 86 ? 2.751 -16.704 -6.653 1.00 98.25 86 ALA A CA 1
ATOM 661 C C . ALA A 1 86 ? 2.708 -15.464 -5.750 1.00 98.25 86 ALA A C 1
ATOM 663 O O . ALA A 1 86 ? 3.670 -15.187 -5.032 1.00 98.25 86 ALA A O 1
ATOM 664 N N . GLY A 1 87 ? 1.609 -14.719 -5.794 1.00 96.31 87 GLY A N 1
ATOM 665 C CA . GLY A 1 87 ? 1.423 -13.516 -4.997 1.00 96.31 87 GLY A CA 1
ATOM 666 C C . GLY A 1 87 ? 1.247 -13.838 -3.516 1.00 96.31 87 GLY A C 1
ATOM 667 O O . GLY A 1 87 ? 0.480 -14.725 -3.146 1.00 96.31 87 GLY A O 1
ATOM 668 N N . LEU A 1 88 ? 1.911 -13.061 -2.663 1.00 96.94 88 LEU A N 1
ATOM 669 C CA . LEU A 1 88 ? 1.583 -12.975 -1.244 1.00 96.94 88 LEU A CA 1
ATOM 670 C C . LEU A 1 88 ? 0.599 -11.818 -1.062 1.00 96.94 88 LEU A C 1
ATOM 672 O O . LEU A 1 88 ? 1.002 -10.688 -0.799 1.00 96.94 88 LEU A O 1
ATOM 676 N N . ILE A 1 89 ? -0.682 -12.075 -1.310 1.00 96.94 89 ILE A N 1
ATOM 677 C CA . ILE A 1 89 ? -1.717 -11.034 -1.345 1.00 96.94 89 ILE A CA 1
ATOM 678 C C . ILE A 1 89 ? -2.000 -10.545 0.084 1.00 96.94 89 ILE A C 1
ATOM 680 O O . ILE A 1 89 ? -2.330 -11.344 0.956 1.00 96.94 89 ILE A O 1
ATOM 684 N N . HIS A 1 90 ? -1.867 -9.238 0.326 1.00 97.12 90 HIS A N 1
ATOM 685 C CA . HIS A 1 90 ? -2.063 -8.620 1.642 1.00 97.12 90 HIS A CA 1
ATOM 686 C C . HIS A 1 90 ? -2.493 -7.146 1.513 1.00 97.12 90 HIS A C 1
ATOM 688 O O . HIS A 1 90 ? -2.157 -6.501 0.516 1.00 97.12 90 HIS A O 1
ATOM 694 N N . PRO A 1 91 ? -3.210 -6.580 2.503 1.00 97.75 91 PRO A N 1
ATOM 695 C CA . PRO A 1 91 ? -3.443 -5.143 2.561 1.00 97.75 91 PRO A CA 1
ATOM 696 C C . PRO A 1 91 ? -2.148 -4.423 2.957 1.00 97.75 91 PRO A C 1
ATOM 698 O O . PRO A 1 91 ? -1.537 -4.753 3.971 1.00 97.75 91 PRO A O 1
ATOM 701 N N . GLY A 1 92 ? -1.744 -3.414 2.184 1.00 97.94 92 GLY A N 1
ATOM 702 C CA . GLY A 1 92 ? -0.600 -2.569 2.549 1.00 97.94 92 GLY A CA 1
ATOM 703 C C . GLY A 1 92 ? -0.869 -1.682 3.772 1.00 97.94 92 GLY A C 1
ATOM 704 O O . GLY A 1 92 ? 0.055 -1.373 4.518 1.00 97.94 92 GLY A O 1
ATOM 705 N N . LEU A 1 93 ? -2.132 -1.292 3.997 1.00 98.25 93 LEU A N 1
ATOM 706 C CA . LEU A 1 93 ? -2.575 -0.504 5.149 1.00 98.25 93 LEU A CA 1
ATOM 707 C C . LEU A 1 93 ? -3.916 -1.019 5.675 1.00 98.25 93 LEU A C 1
ATOM 709 O O . LEU A 1 93 ? -4.878 -1.166 4.924 1.00 98.25 93 LEU A O 1
ATOM 713 N N . ILE A 1 94 ? -3.971 -1.252 6.983 1.00 98.38 94 ILE A N 1
ATOM 714 C CA . ILE A 1 94 ? -5.175 -1.562 7.752 1.00 98.38 94 ILE A CA 1
ATOM 715 C C . ILE A 1 94 ? -4.939 -1.108 9.196 1.00 98.38 94 ILE A C 1
ATOM 717 O O . ILE A 1 94 ? -3.836 -1.261 9.719 1.00 98.38 94 ILE A O 1
ATOM 721 N N . GLY A 1 95 ? -5.948 -0.529 9.839 1.00 97.69 95 GLY A N 1
ATOM 722 C CA . GLY A 1 95 ? -5.822 -0.046 11.210 1.00 97.69 95 GLY A CA 1
ATOM 723 C C . GLY A 1 95 ? -7.114 0.556 11.745 1.00 97.69 95 GLY A C 1
ATOM 724 O O . GLY A 1 95 ? -8.110 0.667 11.030 1.00 97.69 95 GLY A O 1
ATOM 725 N N . THR A 1 96 ? -7.083 0.939 13.016 1.00 98.06 96 THR A N 1
ATOM 726 C CA . THR A 1 96 ? -8.171 1.641 13.702 1.00 98.06 96 THR A CA 1
ATOM 727 C C . THR A 1 96 ? -7.889 3.139 13.767 1.00 98.06 96 THR A C 1
ATOM 729 O O . THR A 1 96 ? -6.751 3.580 13.596 1.00 98.06 96 THR A O 1
ATOM 732 N N . ALA A 1 97 ? -8.925 3.935 14.035 1.00 97.69 97 ALA A N 1
ATOM 733 C CA . ALA A 1 97 ? -8.740 5.356 14.300 1.00 97.69 97 ALA A CA 1
ATOM 734 C C . ALA A 1 97 ? -7.857 5.561 15.553 1.00 97.69 97 ALA A C 1
ATOM 736 O O . ALA A 1 97 ? -8.031 4.831 16.535 1.00 97.69 97 ALA A O 1
ATOM 737 N N . PRO A 1 98 ? -6.920 6.526 15.544 1.00 97.94 98 PRO A N 1
ATOM 738 C CA . PRO A 1 98 ? -6.179 6.897 16.745 1.00 97.94 98 PRO A CA 1
ATOM 739 C C . PRO A 1 98 ? -7.085 7.627 17.745 1.00 97.94 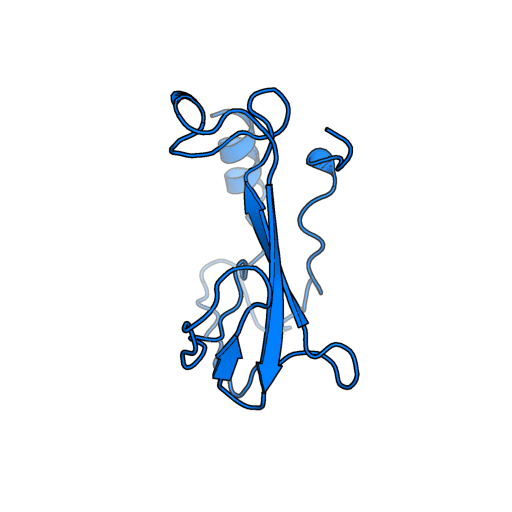98 PRO A C 1
ATOM 741 O O . PRO A 1 98 ? -8.081 8.242 17.354 1.00 97.94 98 PRO A O 1
ATOM 744 N N . SER A 1 99 ? -6.710 7.626 19.029 1.00 97.88 99 SER A N 1
ATOM 745 C CA . SER A 1 99 ? -7.281 8.591 19.976 1.00 97.88 99 SER A CA 1
ATOM 746 C C . SER A 1 99 ? -6.838 10.014 19.620 1.00 97.88 99 SER A C 1
ATOM 748 O O . SER A 1 99 ? -5.861 10.218 18.891 1.00 97.88 99 SER A O 1
ATOM 750 N N . ALA A 1 100 ? -7.536 11.014 20.161 1.00 98.00 100 ALA A N 1
ATOM 751 C CA . ALA A 1 100 ? -7.141 12.407 19.988 1.00 98.00 100 ALA A CA 1
ATOM 752 C C . ALA A 1 100 ? -5.736 12.681 20.557 1.00 98.00 100 ALA A C 1
ATOM 754 O O . ALA A 1 100 ? -4.963 13.393 19.916 1.00 98.00 100 ALA A O 1
ATOM 755 N N . GLU A 1 101 ? -5.372 12.087 21.705 1.00 98.12 101 GLU A N 1
ATOM 756 C CA . GLU A 1 101 ? -4.026 12.273 22.267 1.00 98.12 101 GLU A CA 1
ATOM 757 C C . GLU A 1 101 ? -2.953 11.624 21.391 1.00 98.12 101 GLU A C 1
ATOM 759 O O . GLU A 1 101 ? -1.901 12.219 21.156 1.00 98.12 101 GLU A O 1
ATOM 764 N N . LEU A 1 102 ? -3.224 10.425 20.864 1.00 98.06 102 LEU A N 1
ATOM 765 C CA . LEU A 1 102 ? -2.280 9.715 20.005 1.00 98.06 102 LEU A CA 1
ATOM 766 C C . LEU A 1 102 ? -2.033 10.479 18.697 1.00 98.06 102 LEU A C 1
ATOM 768 O O . LEU A 1 102 ? -0.889 10.604 18.262 1.00 98.06 102 LEU A O 1
ATOM 772 N N . LEU A 1 103 ? -3.092 11.039 18.105 1.00 98.44 103 LEU A N 1
ATOM 773 C CA . LEU A 1 103 ? -2.979 11.888 16.922 1.00 98.44 103 LEU A CA 1
ATOM 774 C C . LEU A 1 103 ? -2.188 13.172 17.214 1.00 98.44 103 LEU A C 1
ATOM 776 O O . LEU A 1 103 ? -1.338 13.552 16.411 1.00 98.44 103 LEU A O 1
ATOM 780 N N . ALA A 1 104 ? -2.432 13.824 18.356 1.00 98.50 104 ALA A N 1
ATOM 781 C CA . ALA A 1 104 ? -1.685 15.016 18.756 1.00 98.50 104 ALA A CA 1
ATOM 782 C C . ALA A 1 104 ? -0.182 14.718 18.893 1.00 98.50 104 ALA A C 1
ATOM 784 O O . ALA A 1 104 ? 0.635 15.413 18.294 1.00 98.50 104 ALA A O 1
ATOM 785 N N . MET A 1 105 ? 0.170 13.626 19.579 1.00 98.44 105 MET A N 1
ATOM 786 C CA . MET A 1 105 ? 1.555 13.166 19.715 1.00 98.44 105 MET A CA 1
ATOM 787 C C . MET A 1 105 ? 2.211 12.883 18.352 1.00 98.44 105 MET A C 1
ATOM 789 O O . MET A 1 105 ? 3.376 13.212 18.141 1.00 98.44 105 MET A O 1
ATOM 793 N N . TRP A 1 106 ? 1.487 12.277 17.404 1.00 98.25 106 TRP A N 1
ATOM 794 C CA . TRP A 1 106 ? 2.021 12.004 16.064 1.00 98.25 106 TRP A CA 1
ATOM 795 C C . TRP A 1 106 ? 2.274 13.250 15.224 1.00 98.25 106 TRP A C 1
ATOM 797 O O . TRP A 1 106 ? 3.116 13.182 14.329 1.00 98.25 106 TRP A O 1
ATOM 807 N N . ASN A 1 107 ? 1.546 14.335 15.480 1.00 98.19 107 ASN A N 1
ATOM 808 C CA . ASN A 1 107 ? 1.717 15.605 14.780 1.00 98.19 107 ASN A CA 1
ATOM 809 C C . ASN A 1 107 ? 2.862 16.449 15.363 1.00 98.19 107 ASN A C 1
ATOM 811 O O . ASN A 1 107 ? 3.404 17.285 14.647 1.00 98.19 107 ASN A O 1
ATOM 815 N N . GLU A 1 108 ? 3.208 16.262 16.640 1.00 98.00 108 GLU A N 1
ATOM 816 C CA . GLU A 1 108 ? 4.280 17.011 17.316 1.00 98.00 108 GLU A CA 1
ATOM 817 C C . GLU A 1 108 ? 5.690 16.456 17.041 1.00 98.00 108 GLU A C 1
ATOM 819 O O . GLU A 1 108 ? 6.654 17.221 17.048 1.00 98.00 108 GLU A O 1
ATOM 824 N N . ARG A 1 109 ? 5.808 15.139 16.834 1.00 91.56 109 ARG A N 1
ATOM 825 C CA . ARG A 1 109 ? 7.086 14.406 16.737 1.00 91.56 109 ARG A CA 1
ATOM 826 C C . ARG A 1 109 ? 7.972 14.758 15.537 1.00 91.56 109 ARG A C 1
ATOM 828 O O . ARG A 1 109 ? 7.439 15.120 14.465 1.00 91.56 109 ARG A O 1
#

Organism: NCBI:txid221442

InterPro domains:
  IPR004304 Acetamidase/Formamidase [PF03069] (1-109)
  IPR004304 Acetamidase/Formamidase [PTHR31891] (1-106)

pLDDT: mean 96.99, std 3.76, range [60.88, 98.75]

Foldseek 3Di:
DPDDPVPPDDDPDDDDDPPDDPPDDDDDDCPDDADDVVCQKDKDKADAQVHPGDDCCVPVNHIDMWMWGHDPQKIDTPVDPPDMDGDPDDDPDDDDDDDPVVVVVVVVD